Protein AF-A0A519T0I7-F1 (afdb_monomer)

pLDDT: mean 93.92, std 6.78, range [58.22, 98.75]

Mean predicted aligned error: 4.5 Å

Solvent-accessible surface area (backbone atoms only — not comparable to full-atom values): 4729 Å² total; per-residue (Å²): 130,87,64,84,26,76,63,16,74,68,64,44,73,84,55,73,65,59,56,50,51,52,50,54,45,65,76,33,78,90,28,73,86,69,74,94,77,84,86,88,83,59,52,51,25,67,63,48,72,70,39,92,66,48,72,57,74,76,57,49,73,72,55,49,56,54,52,51,63,62,73,76,107

Sequence (73 aa):
QLDPAASVPLKRVGQYQELANLAAYLVSDFSAYVNGEVVTIDGGEWLNGAGEFNKLEALTPDMWDQIEKTMRR

Nearest PDB structures (foldseek):
  1w8d-assembly1_C  TM=9.518E-01  e=3.089E-04  Homo sapiens
  1w8d-assembly1_A  TM=9.525E-01  e=3.536E-04  Homo sapiens
  1w6u-assembly1_C  TM=9.511E-01  e=4.048E-04  Homo sapiens
  1w8d-assembly1_D  TM=9.538E-01  e=4.958E-04  Homo sapiens
  1w6u-assembly1_D  TM=9.210E-01  e=6.073E-04  Homo sapiens

Secondary structure (DSSP, 8-state):
---TTTT-TTSSPPPHHHHHHHHHHHTSGGGTT--S-----STTHHHHHH-TTGGGGG--HHHHHHHHHHHT-

Foldseek 3Di:
DDDPQPLAPVSDFDDPVVVVVVVVCCPDVVCVVDPPDDDDDGNCSVVCVPDPCSVCVPDDPVNVVVVCVVVVD

Radius of gyration: 18.97 Å; Cα contacts (8 Å, |Δi|>4): 38; chains: 1; bounding box: 39×24×54 Å

Structure (mmCIF, N/CA/C/O backbone):
data_AF-A0A519T0I7-F1
#
_entry.id   AF-A0A519T0I7-F1
#
loop_
_atom_site.group_PDB
_atom_site.id
_atom_site.type_symbol
_atom_site.label_atom_id
_atom_site.label_alt_id
_atom_site.label_comp_id
_atom_site.label_asym_id
_atom_site.label_entity_id
_atom_site.label_seq_id
_atom_site.pdbx_PDB_ins_code
_atom_site.Cartn_x
_atom_site.Cartn_y
_atom_site.Cartn_z
_atom_site.occupancy
_atom_site.B_iso_or_equiv
_atom_site.auth_seq_id
_atom_site.auth_comp_id
_atom_site.auth_asym_id
_atom_site.auth_atom_id
_atom_site.pdbx_PDB_model_num
ATOM 1 N N . GLN A 1 1 ? -21.207 -15.731 -1.701 1.00 64.19 1 GLN A N 1
ATOM 2 C CA . GLN A 1 1 ? -19.918 -15.605 -2.415 1.00 64.19 1 GLN A CA 1
ATOM 3 C C . GLN A 1 1 ? -19.039 -14.711 -1.550 1.00 64.19 1 GLN A C 1
ATOM 5 O O . GLN A 1 1 ? -19.592 -13.782 -0.977 1.00 64.19 1 GLN A O 1
ATOM 10 N N . LEU A 1 2 ? -17.762 -15.039 -1.339 1.00 77.38 2 LEU A N 1
ATOM 11 C CA . LEU A 1 2 ? -16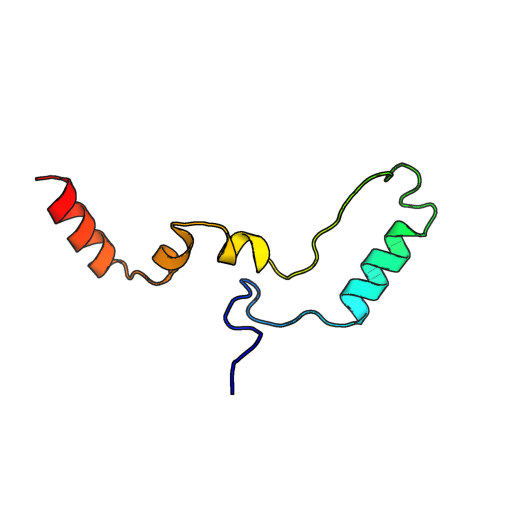.864 -14.191 -0.5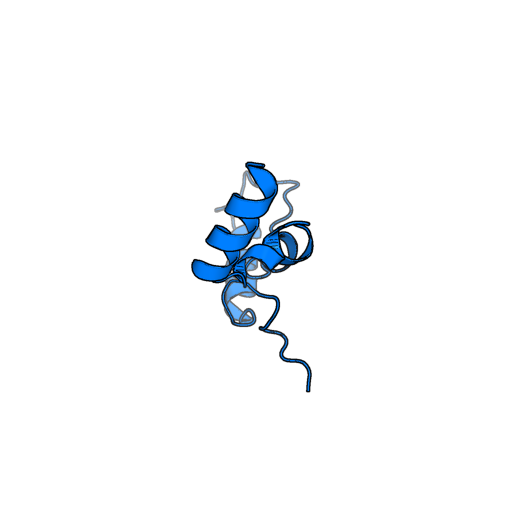42 1.00 77.38 2 LEU A CA 1
ATOM 12 C C . LEU A 1 2 ? -16.663 -12.856 -1.271 1.00 77.38 2 LEU A C 1
ATOM 14 O O . LEU A 1 2 ? -16.409 -12.875 -2.474 1.00 77.38 2 LEU A O 1
ATOM 18 N N . ASP A 1 3 ? -16.816 -11.736 -0.564 1.00 88.56 3 ASP A N 1
ATOM 19 C CA . ASP A 1 3 ? -16.505 -10.407 -1.094 1.00 88.56 3 ASP A CA 1
ATOM 20 C C . ASP A 1 3 ? -14.996 -10.152 -0.935 1.00 88.56 3 ASP A C 1
ATOM 22 O O . ASP A 1 3 ? -14.530 -10.006 0.199 1.00 88.56 3 ASP A O 1
ATOM 26 N N . PRO A 1 4 ? -14.221 -10.109 -2.033 1.00 84.12 4 PRO A N 1
ATOM 27 C CA . PRO A 1 4 ? -12.779 -9.891 -1.968 1.00 84.12 4 PRO A CA 1
ATOM 28 C C . PRO A 1 4 ? -12.393 -8.500 -1.441 1.00 84.12 4 PRO A C 1
ATOM 30 O O . PRO A 1 4 ? -11.242 -8.299 -1.080 1.00 84.12 4 PRO A O 1
ATOM 33 N N . ALA A 1 5 ? -13.315 -7.534 -1.377 1.00 92.12 5 ALA A N 1
ATOM 34 C CA . ALA A 1 5 ? -13.029 -6.200 -0.852 1.00 92.12 5 ALA A CA 1
ATOM 35 C C . ALA A 1 5 ? -13.225 -6.081 0.671 1.00 92.12 5 ALA A C 1
ATOM 37 O O . ALA A 1 5 ? -12.841 -5.065 1.252 1.00 92.12 5 ALA A O 1
ATOM 38 N N . ALA A 1 6 ? -13.809 -7.088 1.331 1.00 89.88 6 ALA A N 1
ATOM 39 C CA . ALA A 1 6 ? -14.190 -7.001 2.743 1.00 89.88 6 ALA A CA 1
ATOM 40 C C . ALA A 1 6 ? -12.986 -6.805 3.685 1.00 89.88 6 ALA A C 1
ATOM 42 O O . ALA A 1 6 ? -13.081 -6.058 4.660 1.00 89.88 6 ALA A O 1
ATOM 43 N N . SER A 1 7 ? -11.854 -7.443 3.378 1.00 89.38 7 SER A N 1
ATOM 44 C CA . SER A 1 7 ? -10.588 -7.337 4.117 1.00 89.38 7 SER A CA 1
ATOM 45 C C . SER A 1 7 ? -9.753 -6.115 3.734 1.00 89.38 7 SER A C 1
ATOM 47 O O . SER A 1 7 ? -8.806 -5.792 4.452 1.00 89.38 7 SER A O 1
ATOM 49 N N . VAL A 1 8 ? -10.097 -5.413 2.650 1.00 94.81 8 VAL A N 1
ATOM 50 C CA . VAL A 1 8 ? -9.316 -4.292 2.116 1.00 94.81 8 VAL A CA 1
ATOM 51 C C . VAL A 1 8 ? -9.776 -2.976 2.759 1.00 94.81 8 VAL A C 1
ATOM 53 O O . VAL A 1 8 ? -10.938 -2.592 2.597 1.00 94.81 8 VAL A O 1
ATOM 56 N N . PRO A 1 9 ? -8.903 -2.219 3.450 1.00 94.81 9 PRO A N 1
ATOM 57 C CA . PRO A 1 9 ? -9.248 -0.911 4.013 1.00 94.81 9 PRO A CA 1
ATOM 58 C C . PRO A 1 9 ? -9.845 0.084 3.012 1.00 94.81 9 PRO A C 1
ATOM 60 O O . PRO A 1 9 ? -10.796 0.784 3.349 1.00 94.81 9 PRO A O 1
ATOM 63 N N . LEU A 1 10 ? -9.364 0.100 1.762 1.00 96.44 10 LEU A N 1
ATOM 64 C CA . LEU A 1 10 ? -9.921 0.939 0.689 1.00 96.44 10 LEU A CA 1
ATOM 65 C C . LEU A 1 10 ? -11.323 0.520 0.204 1.00 96.44 10 LEU A C 1
ATOM 67 O O . LEU A 1 10 ? -11.893 1.206 -0.644 1.00 96.44 10 LEU A O 1
ATOM 71 N N . LYS A 1 11 ? -11.882 -0.589 0.709 1.00 94.62 11 LYS A N 1
ATOM 72 C CA . LYS A 1 11 ? -13.222 -1.112 0.373 1.00 94.62 11 LYS A CA 1
ATOM 73 C C . LYS A 1 11 ? -13.438 -1.352 -1.125 1.00 94.62 11 LYS A C 1
ATOM 75 O O . LYS A 1 11 ? -14.554 -1.268 -1.633 1.00 94.62 11 LYS A O 1
ATOM 80 N N . ARG A 1 12 ? -12.355 -1.663 -1.837 1.00 96.75 12 ARG A N 1
ATOM 81 C CA . ARG A 1 12 ? -12.351 -2.075 -3.242 1.00 96.75 12 ARG A CA 1
ATOM 82 C C . ARG A 1 12 ? -11.115 -2.908 -3.537 1.00 96.75 12 ARG A C 1
ATOM 84 O O . ARG A 1 12 ? -10.095 -2.760 -2.872 1.00 96.75 12 ARG A O 1
ATOM 91 N N . VAL A 1 13 ? -11.185 -3.695 -4.601 1.00 96.12 13 VAL A N 1
ATOM 92 C CA . VAL A 1 13 ? -9.997 -4.311 -5.196 1.00 96.12 13 VAL A CA 1
ATOM 93 C C . VAL A 1 13 ? -9.228 -3.299 -6.054 1.00 96.12 13 VAL A C 1
ATOM 95 O O . VAL A 1 13 ? -9.776 -2.281 -6.501 1.00 96.12 13 VAL A O 1
ATOM 98 N N . GLY A 1 14 ? -7.944 -3.577 -6.270 1.00 96.69 14 GLY A N 1
ATOM 99 C CA . GLY A 1 14 ? -7.106 -2.809 -7.186 1.00 96.69 14 GLY A CA 1
ATOM 100 C C . GLY A 1 14 ? -7.559 -2.948 -8.642 1.00 96.69 14 GLY A C 1
ATOM 101 O O . GLY A 1 14 ? -8.142 -3.956 -9.045 1.00 96.69 14 GLY A O 1
ATOM 102 N N . GLN A 1 15 ? -7.274 -1.929 -9.444 1.00 97.75 15 GLN A N 1
ATOM 103 C CA . GLN A 1 15 ? -7.451 -1.940 -10.892 1.00 97.75 15 GLN A CA 1
ATOM 104 C C . GLN A 1 15 ? -6.118 -2.223 -11.590 1.00 97.75 15 GLN A C 1
ATOM 106 O O . GLN A 1 15 ? -5.061 -1.790 -11.133 1.00 97.75 15 GLN A O 1
ATOM 111 N N . TYR A 1 16 ? -6.159 -2.875 -12.756 1.00 97.94 16 TYR A N 1
ATOM 112 C CA . TYR A 1 16 ? -4.948 -3.175 -13.535 1.00 97.94 16 TYR A CA 1
ATOM 113 C C . TYR A 1 16 ? -4.102 -1.933 -13.848 1.00 97.94 16 TYR A C 1
ATOM 115 O O . TYR A 1 16 ? -2.876 -2.013 -13.859 1.00 97.94 16 TYR A O 1
ATOM 123 N N . GLN A 1 17 ? -4.743 -0.777 -14.054 1.00 98.62 17 GLN A N 1
ATOM 124 C CA . GLN A 1 17 ? -4.042 0.474 -14.336 1.00 98.62 17 GLN A CA 1
ATOM 125 C C . GLN A 1 17 ? -3.184 0.953 -13.157 1.00 98.62 17 GLN A C 1
ATOM 127 O O . GLN A 1 17 ? -2.140 1.559 -13.375 1.00 98.62 17 GLN A O 1
ATOM 132 N N . GLU A 1 18 ? -3.584 0.673 -11.915 1.00 98.50 18 GLU A N 1
ATOM 133 C CA . GLU A 1 18 ? -2.820 1.067 -10.725 1.00 98.50 18 GLU A CA 1
ATOM 134 C C . GLU A 1 18 ? -1.498 0.293 -10.650 1.00 98.50 18 GLU A C 1
ATOM 136 O O . GLU A 1 18 ? -0.440 0.894 -10.458 1.00 98.50 18 GLU A O 1
ATOM 141 N N . LEU A 1 19 ? -1.541 -1.018 -10.919 1.00 98.19 19 LEU A N 1
ATOM 142 C CA . LEU A 1 19 ? -0.340 -1.843 -11.058 1.00 98.19 19 LEU A CA 1
ATOM 143 C C . LEU A 1 19 ? 0.516 -1.393 -12.249 1.00 98.19 19 LEU A C 1
ATOM 145 O O . LEU A 1 19 ? 1.730 -1.261 -12.113 1.00 98.19 19 LEU A O 1
ATOM 149 N N . ALA A 1 20 ? -0.104 -1.135 -13.405 1.00 98.69 20 ALA A N 1
ATOM 150 C CA . ALA A 1 20 ? 0.610 -0.699 -14.602 1.00 98.69 20 ALA A CA 1
ATOM 151 C C . ALA A 1 20 ? 1.339 0.634 -14.384 1.00 98.69 20 ALA A C 1
ATOM 153 O O . ALA A 1 20 ? 2.476 0.781 -14.820 1.00 98.69 20 ALA A O 1
ATOM 154 N N . ASN A 1 21 ? 0.723 1.582 -13.673 1.00 98.75 21 ASN A N 1
ATOM 155 C CA . ASN A 1 21 ? 1.340 2.865 -13.343 1.00 98.75 21 ASN A CA 1
ATOM 156 C C . ASN A 1 21 ? 2.548 2.695 -12.413 1.00 98.75 21 ASN A C 1
ATOM 158 O O . ASN A 1 21 ? 3.594 3.291 -12.669 1.00 98.75 21 ASN A O 1
ATOM 162 N N . LEU A 1 22 ? 2.427 1.873 -11.362 1.00 98.50 22 LEU A N 1
ATOM 163 C CA . LEU A 1 22 ? 3.549 1.592 -10.463 1.00 98.50 22 LEU A CA 1
ATOM 164 C C . LEU A 1 22 ? 4.690 0.893 -11.211 1.00 98.50 22 LEU A C 1
ATOM 166 O O . LEU A 1 22 ? 5.841 1.301 -11.091 1.00 98.50 22 LEU A O 1
ATOM 170 N N . ALA A 1 23 ? 4.371 -0.113 -12.028 1.00 98.50 23 ALA A N 1
ATOM 171 C CA . ALA A 1 23 ? 5.356 -0.794 -12.858 1.00 98.50 23 ALA A CA 1
ATOM 172 C C . ALA A 1 23 ? 6.044 0.181 -13.823 1.00 98.50 23 ALA A C 1
ATOM 174 O O . ALA A 1 23 ? 7.267 0.190 -13.895 1.00 98.50 23 ALA A O 1
ATOM 175 N N . ALA A 1 24 ? 5.279 1.041 -14.507 1.00 98.69 24 ALA A N 1
ATOM 176 C CA . ALA A 1 24 ? 5.809 2.046 -15.425 1.00 98.69 24 ALA A CA 1
ATOM 177 C C . ALA A 1 24 ? 6.757 3.029 -14.726 1.00 98.69 24 ALA A C 1
ATOM 179 O O . ALA A 1 24 ? 7.795 3.368 -15.286 1.00 98.69 24 ALA A O 1
ATOM 180 N N . TYR A 1 25 ? 6.434 3.453 -13.500 1.00 98.62 25 TYR A N 1
ATOM 181 C CA . TYR A 1 25 ? 7.342 4.259 -12.689 1.00 98.62 25 TYR A CA 1
ATOM 182 C C . TYR A 1 25 ? 8.634 3.495 -12.377 1.00 98.62 25 TYR A C 1
ATOM 184 O O . TYR A 1 25 ? 9.705 4.003 -12.692 1.00 98.62 25 TYR A O 1
ATOM 192 N N . LEU A 1 26 ? 8.531 2.276 -11.835 1.00 98.50 26 LEU A N 1
ATOM 193 C CA . LEU A 1 26 ? 9.677 1.482 -11.370 1.00 98.50 26 LEU A CA 1
ATOM 194 C C . LEU A 1 26 ? 10.642 1.046 -12.485 1.00 98.50 26 LEU A C 1
ATOM 196 O O . LEU A 1 26 ? 11.813 0.797 -12.209 1.00 98.50 26 LEU A O 1
ATOM 200 N N . VAL A 1 27 ? 10.171 0.929 -13.731 1.00 98.12 27 VAL A N 1
ATOM 201 C CA . VAL A 1 27 ? 11.029 0.613 -14.891 1.00 98.12 27 VAL A CA 1
ATOM 202 C C . VAL A 1 27 ? 11.590 1.854 -15.589 1.00 98.12 27 VAL A C 1
ATOM 204 O O . VAL A 1 27 ? 12.391 1.719 -16.510 1.00 98.12 27 VAL A O 1
ATOM 207 N N . SER A 1 28 ? 11.146 3.053 -15.207 1.00 98.62 28 SER A N 1
ATOM 208 C CA . SER A 1 28 ? 11.572 4.303 -15.837 1.00 98.62 28 SER A CA 1
ATOM 209 C C . SER A 1 28 ? 12.820 4.892 -15.180 1.00 98.62 28 SER A C 1
ATOM 211 O O . SER A 1 28 ? 13.132 4.615 -14.024 1.00 98.62 28 SER A O 1
ATOM 213 N N . ASP A 1 29 ? 13.474 5.826 -15.873 1.00 98.50 29 ASP A N 1
ATOM 214 C CA . ASP A 1 29 ? 14.594 6.589 -15.307 1.00 98.50 29 ASP A CA 1
ATOM 215 C C . ASP A 1 29 ? 14.181 7.460 -14.101 1.00 98.50 29 ASP A C 1
ATOM 217 O O . ASP A 1 29 ? 15.029 7.878 -13.312 1.00 98.50 29 ASP A O 1
ATOM 221 N N . PHE A 1 30 ? 12.879 7.715 -13.900 1.00 98.56 30 PHE A N 1
ATOM 222 C CA . PHE A 1 30 ? 12.387 8.470 -12.742 1.00 98.56 30 PHE A CA 1
ATOM 223 C C . PHE A 1 30 ? 12.588 7.735 -11.411 1.00 98.56 30 PHE A C 1
ATOM 225 O O . PHE A 1 30 ? 12.573 8.372 -10.357 1.00 98.56 30 PHE A O 1
ATOM 232 N N . SER A 1 31 ? 12.792 6.418 -11.441 1.00 9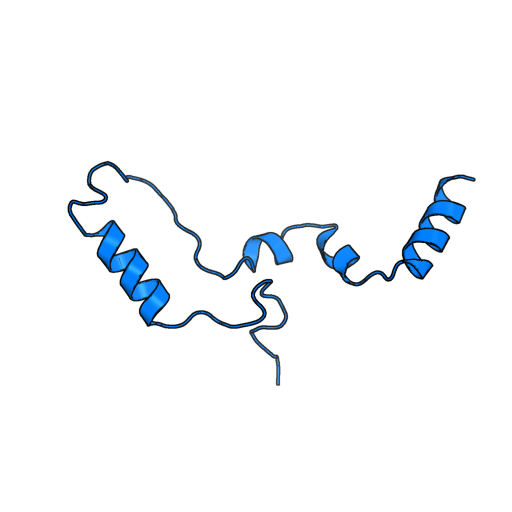8.44 31 SER A N 1
ATOM 233 C CA . SER A 1 31 ? 13.100 5.603 -10.267 1.00 98.44 31 SER A CA 1
ATOM 234 C C . SER A 1 31 ? 14.550 5.115 -10.261 1.00 98.44 31 SER A C 1
ATOM 236 O O . SER A 1 31 ? 14.845 4.116 -9.614 1.00 98.44 31 SER A O 1
ATOM 238 N N . ALA A 1 32 ? 15.478 5.811 -10.934 1.00 98.50 32 ALA A N 1
ATOM 239 C CA . ALA A 1 32 ? 16.868 5.362 -11.104 1.00 98.50 32 ALA A CA 1
ATOM 240 C C . ALA A 1 32 ? 17.630 5.061 -9.795 1.00 98.50 32 ALA A C 1
ATOM 242 O O . ALA A 1 32 ? 18.631 4.348 -9.820 1.00 98.50 32 ALA A O 1
ATOM 243 N N . TYR A 1 33 ? 17.180 5.593 -8.654 1.00 98.19 33 TYR A N 1
ATOM 244 C CA . TYR A 1 33 ? 17.777 5.330 -7.339 1.00 98.19 33 TYR A CA 1
ATOM 245 C C . TYR A 1 33 ? 16.955 4.374 -6.454 1.00 98.19 33 TYR A C 1
ATOM 247 O O . TYR A 1 33 ? 17.319 4.125 -5.307 1.00 98.19 33 TYR A O 1
ATOM 255 N 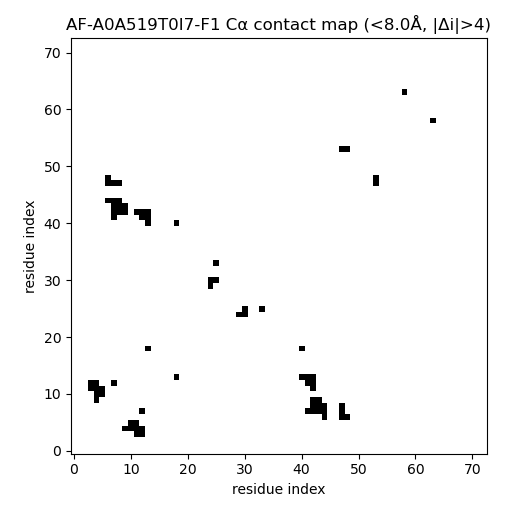N . VAL A 1 34 ? 15.849 3.830 -6.966 1.00 98.38 34 VAL A N 1
ATOM 256 C CA . VAL A 1 34 ? 15.040 2.813 -6.286 1.00 98.38 34 VAL A CA 1
ATOM 257 C C . VAL A 1 34 ? 15.586 1.442 -6.673 1.00 98.38 34 VAL A C 1
ATOM 259 O O . VAL A 1 34 ? 15.432 0.997 -7.806 1.00 98.38 34 VAL A O 1
ATOM 262 N N . ASN A 1 35 ? 16.246 0.769 -5.733 1.00 98.00 35 ASN A N 1
ATOM 263 C CA . ASN A 1 35 ? 16.820 -0.557 -5.948 1.00 98.00 35 ASN A CA 1
ATOM 264 C C . ASN A 1 35 ? 16.670 -1.418 -4.687 1.00 98.00 35 ASN A C 1
ATOM 266 O O . ASN A 1 35 ? 16.894 -0.932 -3.582 1.00 98.00 35 ASN A O 1
ATOM 270 N N . GLY A 1 36 ? 16.320 -2.696 -4.860 1.00 97.75 36 GLY A N 1
ATOM 271 C CA . GLY A 1 36 ? 16.104 -3.641 -3.754 1.00 97.75 36 GLY A CA 1
ATOM 272 C C . GLY A 1 36 ? 14.797 -3.445 -2.973 1.00 97.75 36 GLY A C 1
ATOM 273 O O . GLY A 1 36 ? 14.639 -4.043 -1.914 1.00 97.75 36 GLY A O 1
ATOM 274 N N . GLU A 1 37 ? 13.882 -2.620 -3.481 1.00 97.56 37 GLU A N 1
ATOM 275 C CA . GLU A 1 37 ? 12.621 -2.278 -2.817 1.00 97.56 37 GLU A CA 1
ATOM 276 C C . GLU A 1 37 ? 11.505 -3.301 -3.096 1.00 97.56 37 GLU A C 1
ATOM 278 O O . GLU A 1 37 ? 11.471 -3.928 -4.159 1.00 97.56 37 GLU A O 1
ATOM 283 N N . VAL A 1 38 ? 10.553 -3.429 -2.163 1.00 97.50 38 VAL A N 1
ATOM 284 C CA . VAL A 1 38 ? 9.344 -4.250 -2.303 1.00 97.50 38 VAL A CA 1
ATOM 285 C C . VAL A 1 38 ? 8.120 -3.389 -1.996 1.00 97.50 38 VAL A C 1
ATOM 287 O O . VAL A 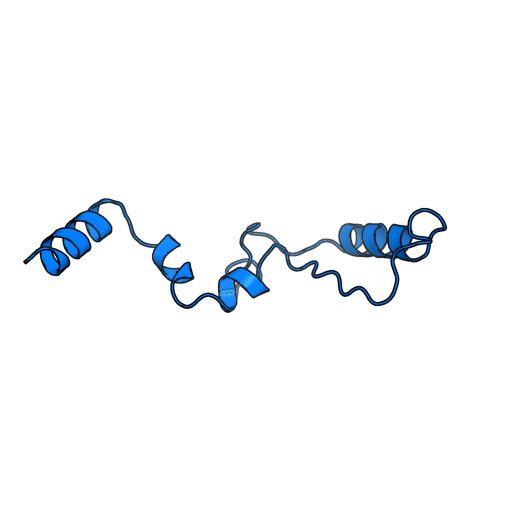1 38 ? 7.773 -3.154 -0.843 1.00 97.50 38 VAL A O 1
ATOM 290 N N . VAL A 1 39 ? 7.421 -2.954 -3.046 1.00 97.69 39 VAL A N 1
ATOM 291 C CA . VAL A 1 39 ? 6.253 -2.074 -2.909 1.00 97.69 39 VAL A CA 1
ATOM 292 C C . VAL A 1 39 ? 4.959 -2.887 -2.826 1.00 97.69 39 VAL A C 1
ATOM 294 O O . VAL A 1 39 ? 4.518 -3.475 -3.815 1.00 97.69 39 VAL A O 1
ATOM 297 N N . THR A 1 40 ? 4.312 -2.881 -1.660 1.00 97.31 40 THR A N 1
ATOM 298 C CA . THR A 1 40 ? 2.977 -3.472 -1.470 1.00 97.31 40 THR A CA 1
ATOM 299 C C . THR A 1 40 ? 1.890 -2.586 -2.088 1.00 97.31 40 THR A C 1
ATOM 301 O O . THR A 1 40 ? 1.821 -1.391 -1.804 1.00 97.31 40 THR A O 1
ATOM 304 N N . ILE A 1 41 ? 1.008 -3.173 -2.905 1.00 97.50 41 ILE A N 1
ATOM 305 C CA . ILE A 1 41 ? -0.111 -2.480 -3.573 1.00 97.50 41 ILE A CA 1
ATOM 306 C C . ILE A 1 41 ? -1.442 -3.228 -3.376 1.00 97.50 41 ILE A C 1
ATOM 308 O O . ILE A 1 41 ? -2.103 -3.657 -4.315 1.00 97.50 41 ILE A O 1
ATOM 312 N N . ASP A 1 42 ? -1.845 -3.410 -2.123 1.00 96.56 42 ASP A N 1
ATOM 313 C CA . ASP A 1 42 ? -2.991 -4.248 -1.732 1.00 96.56 42 ASP A CA 1
ATOM 314 C C . ASP A 1 42 ? -4.163 -3.457 -1.120 1.00 96.56 42 ASP A C 1
ATOM 316 O O . ASP A 1 42 ? -5.083 -4.026 -0.537 1.00 96.56 42 ASP A O 1
ATOM 320 N N . GLY A 1 43 ? -4.123 -2.124 -1.194 1.00 96.75 43 GLY A N 1
ATOM 321 C CA . GLY A 1 43 ? -5.129 -1.269 -0.561 1.00 96.75 43 GLY A CA 1
ATOM 322 C C . GLY A 1 43 ? -5.155 -1.349 0.972 1.00 96.75 43 GLY A C 1
ATOM 323 O O . GLY A 1 43 ? -6.156 -0.955 1.572 1.00 96.75 43 GLY A O 1
ATOM 324 N N . GLY A 1 44 ? -4.076 -1.837 1.595 1.00 95.88 44 GLY A N 1
ATOM 325 C CA . GLY A 1 44 ? -3.896 -1.971 3.040 1.00 95.88 44 GLY A CA 1
ATOM 326 C C . GLY A 1 44 ? -4.310 -3.329 3.609 1.00 95.88 44 GLY A C 1
ATOM 327 O O . GLY A 1 44 ? -4.337 -3.481 4.831 1.00 95.88 44 GLY A O 1
ATOM 328 N N . GLU A 1 45 ? -4.660 -4.299 2.762 1.00 95.44 45 GLU A N 1
ATOM 329 C CA . GLU A 1 45 ? -5.141 -5.617 3.189 1.00 95.44 45 GLU A CA 1
ATOM 330 C C . GLU A 1 45 ? -4.161 -6.326 4.133 1.00 95.44 45 GLU A C 1
ATOM 332 O O . GLU A 1 45 ? -4.567 -6.812 5.188 1.00 95.44 45 GLU A O 1
ATOM 337 N N . TRP A 1 46 ? -2.872 -6.340 3.798 1.00 94.00 46 TRP A N 1
ATOM 338 C CA . TRP A 1 46 ? -1.829 -6.988 4.583 1.00 94.00 46 TRP A CA 1
ATOM 339 C C . TRP A 1 46 ? -1.772 -6.441 6.004 1.00 94.00 46 TRP A C 1
ATOM 341 O O . TRP A 1 46 ? -1.808 -7.200 6.973 1.00 94.00 46 TRP A O 1
ATOM 351 N N . LEU A 1 47 ? -1.728 -5.114 6.138 1.00 93.31 47 LEU A N 1
ATOM 352 C CA . LEU A 1 47 ? -1.677 -4.471 7.446 1.00 93.31 47 LEU A CA 1
ATOM 353 C C . LEU A 1 47 ? -2.963 -4.705 8.226 1.00 93.31 47 LEU A C 1
ATOM 355 O O . LEU A 1 47 ? -2.883 -4.935 9.428 1.00 93.31 47 LEU A O 1
ATOM 359 N N . ASN A 1 48 ? -4.117 -4.703 7.552 1.00 92.62 48 ASN A N 1
ATOM 360 C CA . ASN A 1 48 ? -5.400 -4.987 8.181 1.00 92.62 48 ASN A CA 1
ATOM 361 C C . ASN A 1 48 ? -5.482 -6.431 8.705 1.00 92.62 48 ASN A C 1
ATOM 363 O O . ASN A 1 48 ? -5.951 -6.658 9.819 1.00 92.62 48 ASN A O 1
ATOM 367 N N . GLY A 1 49 ? -4.977 -7.401 7.939 1.00 89.12 49 GLY A N 1
ATOM 368 C CA . GLY A 1 49 ? -4.973 -8.816 8.309 1.00 89.12 49 GLY A CA 1
ATOM 369 C C . GLY A 1 49 ? -3.930 -9.195 9.364 1.00 89.12 49 GLY A C 1
ATOM 370 O O . GLY A 1 49 ? -4.171 -10.117 10.140 1.00 89.12 49 GLY A O 1
ATOM 371 N N . ALA A 1 50 ? -2.791 -8.499 9.410 1.00 90.19 50 ALA A N 1
ATOM 372 C CA . ALA A 1 50 ? -1.672 -8.843 10.290 1.00 90.19 50 ALA A CA 1
ATOM 373 C C . ALA A 1 50 ? -1.755 -8.232 11.702 1.00 90.19 50 ALA A C 1
ATOM 375 O O . ALA A 1 50 ? -1.051 -8.682 12.603 1.00 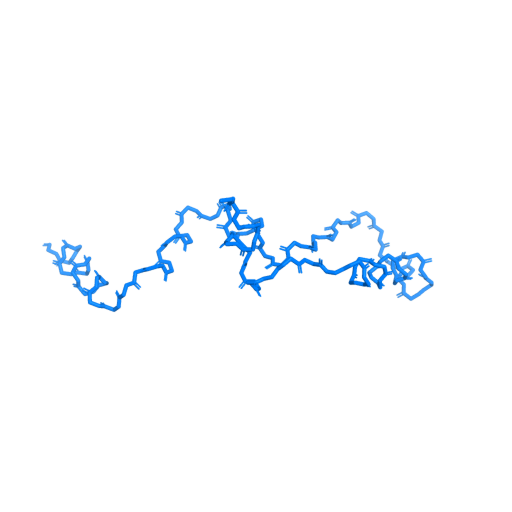90.19 50 ALA A O 1
ATOM 376 N N . GLY A 1 51 ? -2.571 -7.195 11.915 1.00 91.56 51 GLY A N 1
ATOM 377 C CA . GLY A 1 51 ? -2.701 -6.562 13.228 1.00 91.56 51 GLY A CA 1
ATOM 378 C C . GLY A 1 51 ? -3.702 -7.280 14.133 1.00 91.56 51 GLY A C 1
ATOM 379 O O . GLY A 1 51 ? -4.900 -7.293 13.855 1.00 91.56 51 GLY A O 1
ATOM 380 N N . GLU A 1 52 ? -3.221 -7.792 15.269 1.00 92.69 52 GLU A N 1
ATOM 381 C CA . GLU A 1 52 ? -4.029 -8.509 16.276 1.00 92.69 52 GLU A CA 1
ATOM 382 C C . GLU A 1 52 ? -5.289 -7.741 16.708 1.00 92.69 52 GLU A C 1
ATOM 384 O O . GLU A 1 52 ? -6.368 -8.312 16.867 1.00 92.69 52 GLU A O 1
ATOM 389 N N . PHE A 1 53 ? -5.171 -6.420 16.855 1.00 93.19 53 PHE A N 1
ATOM 390 C CA . PHE A 1 53 ? -6.245 -5.560 17.351 1.00 93.19 53 PHE A CA 1
ATOM 39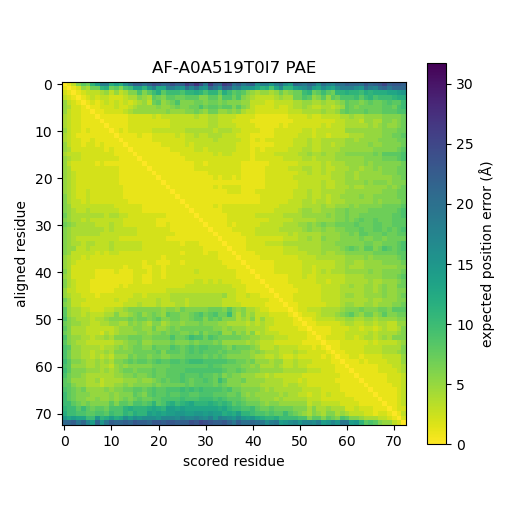1 C C . PHE A 1 53 ? -6.986 -4.784 16.257 1.00 93.19 53 PHE A C 1
ATOM 393 O O . PHE A 1 53 ? -7.871 -3.995 16.577 1.00 93.19 53 PHE A O 1
ATOM 400 N N . ASN A 1 54 ? -6.702 -5.012 14.972 1.00 91.44 54 ASN A N 1
ATOM 401 C CA . ASN A 1 54 ? -7.365 -4.261 13.897 1.00 91.44 54 ASN A CA 1
ATOM 402 C C . ASN A 1 54 ? -8.872 -4.507 13.855 1.00 91.44 54 ASN A C 1
ATOM 404 O O . ASN A 1 54 ? -9.641 -3.596 13.579 1.00 91.44 54 ASN A O 1
ATOM 408 N N . LYS A 1 55 ? -9.319 -5.709 14.239 1.00 87.62 55 LYS A N 1
ATOM 409 C CA . LYS A 1 55 ? -10.750 -6.04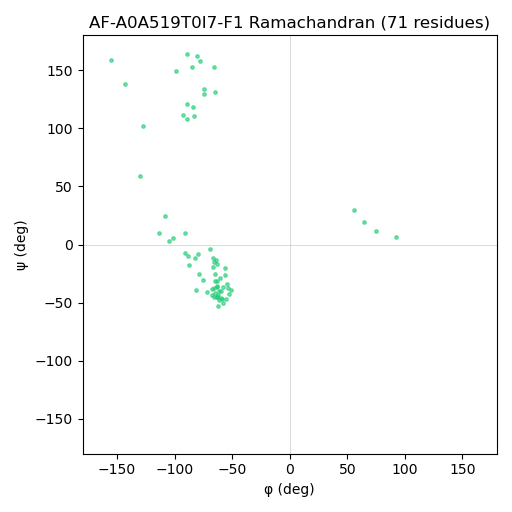3 14.321 1.00 87.62 55 LYS A CA 1
ATOM 410 C C . LYS A 1 55 ? -11.511 -5.224 15.366 1.00 87.62 55 LYS A C 1
ATOM 412 O O . LYS A 1 55 ? -12.741 -5.221 15.342 1.00 87.62 55 LYS A O 1
ATOM 417 N N . LEU A 1 56 ? -10.812 -4.519 16.261 1.00 92.12 56 LEU A N 1
ATOM 418 C CA . LEU A 1 56 ? -11.448 -3.570 17.171 1.00 92.12 56 LEU A CA 1
ATOM 419 C C . LEU A 1 56 ? -12.038 -2.357 16.430 1.00 92.12 56 LEU A C 1
ATOM 421 O O . LEU A 1 56 ? -12.848 -1.647 17.017 1.00 92.12 56 LEU A O 1
ATOM 425 N N . GLU A 1 57 ? -11.724 -2.156 15.143 1.00 87.12 57 GLU A N 1
ATOM 426 C CA . GLU A 1 57 ? -12.400 -1.169 14.287 1.00 87.12 57 GLU A CA 1
ATOM 427 C C . GLU A 1 57 ? -13.923 -1.370 14.219 1.00 87.12 57 GLU A C 1
ATOM 429 O O . GLU A 1 57 ? -14.667 -0.418 14.004 1.00 87.12 57 GLU A O 1
ATOM 434 N N . ALA A 1 58 ? -14.398 -2.604 14.424 1.00 89.19 58 ALA A N 1
ATOM 435 C CA . ALA A 1 58 ? -15.819 -2.931 14.402 1.00 89.19 58 ALA A CA 1
ATOM 436 C C . ALA A 1 58 ? -16.550 -2.562 15.707 1.00 89.19 58 ALA A C 1
ATOM 438 O O . ALA A 1 58 ? -17.776 -2.676 15.772 1.00 89.19 58 ALA A O 1
ATOM 439 N N . LEU A 1 59 ? -15.825 -2.161 16.758 1.00 93.38 59 LEU A N 1
ATOM 440 C CA . LEU A 1 59 ? -16.424 -1.791 18.037 1.00 93.38 59 LEU A CA 1
ATOM 441 C C . LEU A 1 59 ? -17.100 -0.422 17.958 1.00 93.38 59 LEU A C 1
ATOM 443 O O . LEU A 1 59 ? -16.521 0.560 17.496 1.00 93.38 59 LEU A O 1
ATOM 447 N N . THR A 1 60 ? -18.320 -0.346 18.482 1.00 95.62 60 THR A N 1
ATOM 448 C CA . THR A 1 60 ? -19.041 0.922 18.629 1.00 95.62 60 THR A CA 1
ATOM 449 C C . THR A 1 60 ? -18.561 1.689 19.871 1.00 95.62 60 THR A C 1
ATOM 451 O O . THR A 1 60 ? -17.984 1.083 20.779 1.00 95.62 60 THR A O 1
ATOM 454 N N . PRO A 1 61 ? -18.825 3.008 19.971 1.00 95.62 61 PRO A N 1
ATOM 455 C CA . PRO A 1 61 ? -18.512 3.785 21.175 1.00 95.62 61 PRO A CA 1
ATOM 456 C C . PRO A 1 61 ? -19.088 3.170 22.462 1.00 95.62 61 PRO A C 1
ATOM 458 O O . PRO A 1 61 ? -18.373 3.024 23.447 1.00 95.62 61 PRO A O 1
ATOM 461 N N . ASP A 1 62 ? -20.334 2.690 22.425 1.00 96.31 62 ASP A N 1
ATOM 462 C CA . ASP A 1 62 ? -20.972 2.052 23.585 1.00 96.31 62 ASP A CA 1
ATOM 463 C C . ASP A 1 62 ? -20.249 0.766 24.027 1.00 96.31 62 ASP A C 1
ATOM 465 O O . ASP A 1 62 ? -20.172 0.462 25.220 1.00 96.31 62 ASP A O 1
ATOM 469 N N . MET A 1 63 ? -19.707 -0.010 23.078 1.00 95.50 63 MET A N 1
ATOM 470 C CA . MET A 1 63 ? -18.912 -1.203 23.393 1.00 95.50 63 MET A CA 1
ATOM 471 C C . MET A 1 63 ? -17.589 -0.819 24.065 1.00 95.50 63 MET A C 1
ATOM 473 O O . MET A 1 63 ? -17.169 -1.486 25.012 1.00 95.50 63 MET A O 1
ATOM 477 N N . TRP A 1 64 ? -16.959 0.271 23.622 1.00 94.38 64 TRP A N 1
ATOM 478 C CA . TRP A 1 64 ? -15.750 0.804 24.251 1.00 94.38 64 TRP A CA 1
ATOM 479 C C . TRP A 1 64 ? -15.992 1.245 25.694 1.00 94.38 64 TRP A C 1
ATOM 481 O O . TRP A 1 64 ? -15.222 0.861 26.577 1.00 94.38 64 TRP A O 1
ATOM 491 N N . ASP A 1 65 ? -17.101 1.937 25.958 1.00 94.38 65 ASP A N 1
ATOM 492 C CA . ASP A 1 65 ? -17.492 2.344 27.312 1.00 94.38 65 ASP A CA 1
ATOM 493 C C . ASP A 1 65 ? -17.646 1.140 28.260 1.00 94.38 65 ASP A C 1
ATOM 495 O O . ASP A 1 65 ? -17.325 1.214 29.451 1.00 94.38 65 ASP A O 1
ATOM 499 N N . GLN A 1 66 ? -18.149 0.006 27.759 1.00 95.38 66 GLN A N 1
ATOM 500 C CA . GLN A 1 66 ? -18.277 -1.223 28.551 1.00 95.38 66 GLN A CA 1
ATOM 501 C C . GLN A 1 66 ? -16.924 -1.883 28.841 1.00 95.38 66 GLN A C 1
ATOM 503 O O . GLN A 1 66 ? -16.693 -2.348 29.966 1.00 95.38 66 GLN A O 1
ATOM 508 N N . ILE A 1 67 ? -16.025 -1.908 27.853 1.00 94.19 67 ILE A N 1
ATOM 509 C CA . ILE A 1 67 ? -14.656 -2.411 28.021 1.00 94.19 67 ILE A CA 1
ATOM 510 C C . ILE A 1 67 ? -13.928 -1.566 29.071 1.00 94.19 67 ILE A C 1
ATOM 512 O O . ILE A 1 67 ? -13.361 -2.117 30.016 1.00 94.19 67 ILE A O 1
ATOM 516 N N . GLU A 1 68 ? -14.012 -0.238 28.974 1.00 94.06 68 GLU A N 1
ATOM 517 C CA . GLU A 1 68 ? -13.372 0.684 29.913 1.00 94.06 68 GLU A CA 1
ATOM 518 C C . GLU A 1 68 ? -13.855 0.470 31.356 1.00 94.06 68 GLU A C 1
ATOM 520 O O . GLU A 1 68 ? -13.040 0.341 32.273 1.00 94.06 68 GLU A O 1
ATOM 525 N N . LYS A 1 69 ? -15.173 0.350 31.567 1.00 95.19 69 LYS A N 1
ATOM 526 C CA . LYS A 1 69 ? -15.764 0.087 32.894 1.00 95.19 69 LYS A CA 1
ATOM 527 C C . LYS A 1 69 ? -15.308 -1.233 33.507 1.00 95.19 69 LYS A C 1
ATOM 529 O O . LYS A 1 69 ? -15.298 -1.358 34.729 1.00 95.19 69 LYS A O 1
ATOM 534 N N . THR A 1 70 ? -14.973 -2.217 32.678 1.00 95.25 70 THR A N 1
ATOM 535 C CA . THR A 1 70 ? -14.491 -3.525 33.133 1.00 95.25 70 THR A CA 1
ATOM 536 C C . THR A 1 70 ? -13.003 -3.478 33.479 1.00 95.25 70 THR A C 1
ATOM 538 O O . THR A 1 70 ? -12.601 -4.064 34.478 1.00 95.25 70 THR A O 1
ATOM 541 N N . MET A 1 71 ? -12.203 -2.749 32.695 1.00 91.94 71 MET A N 1
ATOM 542 C CA . MET A 1 71 ? -10.744 -2.650 32.855 1.00 91.94 71 MET A CA 1
ATOM 543 C C . MET A 1 71 ? -10.301 -1.696 33.971 1.00 91.94 71 MET A C 1
ATOM 545 O O . MET A 1 71 ? -9.201 -1.845 34.491 1.00 91.94 71 MET A O 1
ATOM 549 N N . ARG A 1 72 ? -11.127 -0.703 34.332 1.00 90.25 72 ARG A N 1
ATOM 550 C CA . ARG A 1 72 ? -10.839 0.272 35.404 1.00 90.25 72 ARG A CA 1
ATOM 551 C C . ARG A 1 72 ? -11.348 -0.137 36.795 1.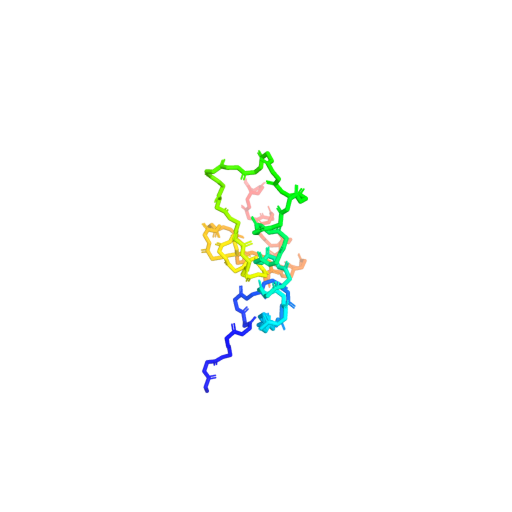00 90.25 72 ARG A C 1
ATOM 553 O O . ARG A 1 72 ? -11.361 0.704 37.693 1.00 90.25 72 ARG A O 1
ATOM 560 N N . ARG A 1 73 ? -11.812 -1.377 36.963 1.00 58.22 73 ARG A N 1
ATOM 561 C CA . ARG A 1 73 ? -12.114 -1.958 38.282 1.00 58.22 73 ARG A CA 1
ATOM 562 C C . ARG A 1 73 ? -10.839 -2.407 38.976 1.00 58.22 73 ARG A C 1
ATOM 564 O O . ARG A 1 73 ? -10.804 -2.264 40.215 1.00 58.22 73 ARG A O 1
#